Protein AF-H0A1J0-F1 (afdb_monomer)

Solvent-accessible surface area (backbone atoms only — not comparable to full-atom values): 6373 Å² total; per-residue (Å²): 141,90,77,74,78,79,53,54,68,59,56,54,55,57,58,57,56,64,79,66,62,76,67,71,73,76,74,72,81,79,72,76,74,50,74,65,53,51,51,25,51,55,51,12,68,67,31,68,70,28,50,56,41,61,73,68,54,47,86,92,36,68,70,50,40,52,52,39,52,50,52,32,53,53,45,28,52,50,42,25,49,52,43,37,51,76,72,69,49,85,77,77,87,77,81,83,78,85,76,84,90,127

Structure (mmCIF, N/CA/C/O backbone):
data_AF-H0A1J0-F1
#
_entry.id   AF-H0A1J0-F1
#
loop_
_atom_site.group_PDB
_atom_site.id
_atom_site.type_symbol
_atom_site.label_atom_id
_atom_site.label_alt_id
_atom_site.label_comp_id
_atom_site.label_asym_id
_atom_site.label_entity_id
_atom_site.label_seq_id
_atom_site.pdbx_PDB_ins_code
_atom_site.Cartn_x
_atom_site.Cartn_y
_atom_site.Cartn_z
_atom_site.occupancy
_atom_site.B_iso_or_equiv
_atom_site.auth_seq_id
_atom_site.auth_comp_id
_atom_site.auth_asym_id
_atom_site.auth_atom_id
_atom_site.pdbx_PDB_model_num
ATOM 1 N N . MET A 1 1 ? -12.783 62.171 -23.093 1.00 50.81 1 MET A N 1
ATOM 2 C CA . MET A 1 1 ? -13.044 60.721 -23.258 1.00 50.81 1 MET A CA 1
ATOM 3 C C . MET A 1 1 ? -11.755 60.080 -23.757 1.00 50.81 1 MET A C 1
ATOM 5 O O . MET A 1 1 ? -11.397 60.480 -24.847 1.00 50.81 1 MET A O 1
ATOM 9 N N . THR A 1 2 ? -11.052 59.228 -22.977 1.00 54.34 2 THR A N 1
ATOM 10 C CA . THR A 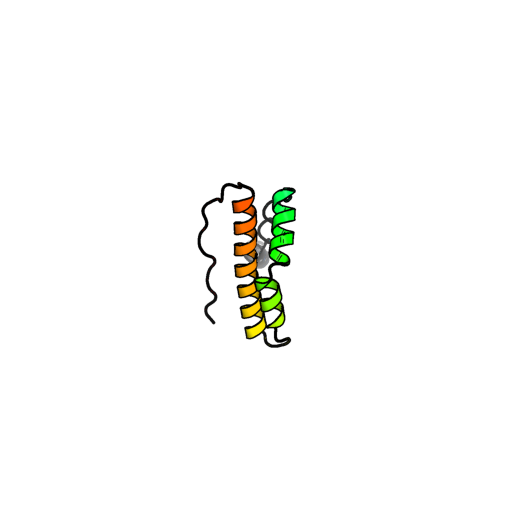1 2 ? -9.977 58.260 -23.404 1.00 54.34 2 THR A CA 1
ATOM 11 C C . THR A 1 2 ? -8.981 57.890 -22.272 1.00 54.34 2 THR A C 1
ATOM 13 O O . THR A 1 2 ? -7.768 57.967 -22.441 1.00 54.34 2 THR A O 1
ATOM 16 N N . ARG A 1 3 ? -9.439 57.481 -21.075 1.00 57.03 3 ARG A N 1
ATOM 17 C CA . ARG A 1 3 ? -8.525 56.924 -20.038 1.00 57.03 3 ARG A CA 1
ATOM 18 C C . ARG A 1 3 ? -8.912 55.549 -19.482 1.00 57.03 3 ARG A C 1
ATOM 20 O O . ARG A 1 3 ? -8.133 54.979 -18.730 1.00 57.03 3 ARG A O 1
ATOM 27 N N . LEU A 1 4 ? -10.058 54.986 -19.877 1.00 57.69 4 LEU A N 1
ATOM 28 C CA . LEU A 1 4 ? -10.499 53.667 -19.396 1.00 57.69 4 LEU A CA 1
ATOM 29 C C . LEU A 1 4 ? -9.931 52.479 -20.191 1.00 57.69 4 LEU A C 1
ATOM 31 O O . LEU A 1 4 ? -9.964 51.353 -19.712 1.00 57.69 4 LEU A O 1
ATOM 35 N N . THR A 1 5 ? -9.362 52.701 -21.375 1.00 58.50 5 THR A N 1
ATOM 36 C CA . THR A 1 5 ? -8.875 51.624 -22.256 1.00 58.50 5 THR A CA 1
ATOM 37 C C . THR A 1 5 ? -7.535 51.016 -21.835 1.00 58.50 5 THR A C 1
ATOM 39 O O . THR A 1 5 ? -7.157 49.974 -22.358 1.00 58.50 5 THR A O 1
ATOM 42 N N . ARG A 1 6 ? -6.811 51.619 -20.881 1.00 59.66 6 ARG A N 1
ATOM 43 C CA . ARG A 1 6 ? -5.463 51.162 -20.491 1.00 59.66 6 ARG A CA 1
ATOM 44 C C . ARG A 1 6 ? -5.435 50.004 -19.489 1.00 59.66 6 ARG A C 1
ATOM 46 O O . ARG A 1 6 ? -4.396 49.370 -19.358 1.00 59.66 6 ARG A O 1
ATOM 53 N N . TYR A 1 7 ? -6.549 49.713 -18.817 1.00 59.16 7 TYR A N 1
ATOM 54 C CA . TYR A 1 7 ? -6.614 48.673 -17.775 1.00 59.16 7 TYR A CA 1
ATOM 55 C C . TYR A 1 7 ? -7.333 47.393 -18.218 1.00 59.16 7 TYR A C 1
ATOM 57 O O . TYR A 1 7 ? -7.283 46.386 -17.515 1.00 59.16 7 TYR A O 1
ATOM 65 N N . LEU A 1 8 ? -7.939 47.403 -19.410 1.00 63.69 8 LEU A N 1
ATOM 66 C CA . LEU A 1 8 ? -8.594 46.240 -20.006 1.00 63.69 8 LEU A CA 1
ATOM 67 C C . LEU A 1 8 ? -7.689 44.991 -20.117 1.00 63.69 8 LEU A C 1
ATOM 69 O O . LEU A 1 8 ? -8.154 43.910 -19.756 1.00 63.69 8 LEU A O 1
ATOM 73 N N . PRO A 1 9 ? -6.408 45.083 -20.547 1.00 65.56 9 PRO A N 1
ATOM 74 C CA . PRO A 1 9 ? -5.583 43.881 -20.687 1.00 65.56 9 PRO A CA 1
ATOM 75 C C . PRO A 1 9 ? -5.212 43.265 -19.330 1.00 65.56 9 PRO A C 1
ATOM 77 O O . PRO A 1 9 ? -5.114 42.047 -19.210 1.00 65.56 9 PRO A O 1
ATOM 80 N N . LEU A 1 10 ? -5.067 44.092 -18.288 1.00 63.12 10 LEU A N 1
ATOM 81 C CA . LEU A 1 10 ? -4.728 43.638 -16.936 1.00 63.12 10 LEU A CA 1
ATOM 82 C C . LEU A 1 10 ? -5.910 42.931 -16.258 1.00 63.12 10 LEU A C 1
ATOM 84 O O . LEU A 1 10 ? -5.721 41.921 -15.585 1.00 63.12 10 LEU A O 1
ATOM 88 N N . ALA A 1 11 ? -7.132 43.417 -16.493 1.00 65.38 11 ALA A N 1
ATOM 89 C CA . ALA A 1 11 ? -8.351 42.752 -16.040 1.00 65.38 11 ALA A CA 1
ATOM 90 C C . ALA A 1 11 ? -8.538 41.382 -16.716 1.00 65.38 11 ALA A C 1
ATOM 92 O O . ALA A 1 11 ? -8.938 40.421 -16.064 1.00 65.38 11 ALA A O 1
ATOM 93 N N . MET A 1 12 ? -8.186 41.264 -18.000 1.00 67.38 12 MET A N 1
ATOM 94 C CA . MET A 1 12 ? -8.295 40.003 -18.735 1.00 67.38 12 MET A CA 1
ATOM 95 C C . MET A 1 12 ? -7.292 38.956 -18.217 1.00 67.38 12 MET A C 1
ATOM 97 O O . MET A 1 12 ? -7.678 37.820 -17.954 1.00 67.38 12 MET A O 1
ATOM 101 N N . LEU A 1 13 ? -6.042 39.345 -17.943 1.00 64.38 13 LEU A N 1
ATOM 102 C CA . LEU A 1 13 ? -5.028 38.463 -17.339 1.00 64.38 13 LEU A CA 1
ATOM 103 C C . LEU A 1 13 ? -5.430 37.942 -15.947 1.00 64.38 13 LEU A C 1
ATOM 105 O O . LEU A 1 13 ? -5.188 36.776 -15.639 1.00 64.38 13 LEU A O 1
ATOM 109 N N . ALA A 1 14 ? -6.097 38.764 -15.130 1.00 64.38 14 ALA A N 1
ATOM 110 C CA . ALA A 1 14 ? -6.582 38.346 -13.813 1.00 64.38 14 ALA A CA 1
ATOM 111 C C . ALA A 1 14 ? -7.677 37.264 -13.899 1.00 64.38 14 ALA A C 1
ATOM 113 O O . ALA A 1 14 ? -7.733 36.378 -13.048 1.00 64.38 14 ALA A O 1
ATOM 114 N N . THR A 1 15 ? -8.511 37.286 -14.946 1.00 66.00 15 THR A N 1
ATOM 115 C CA . THR A 1 15 ? -9.549 36.258 -15.145 1.00 66.00 15 THR A CA 1
ATOM 116 C C . THR A 1 15 ? -8.993 34.905 -15.599 1.00 66.00 15 THR A C 1
ATOM 118 O O . THR A 1 15 ? -9.543 33.875 -15.215 1.00 66.00 15 THR A O 1
ATOM 121 N N . LEU A 1 16 ? -7.868 34.867 -16.330 1.00 62.38 16 LEU A N 1
ATOM 122 C CA . LEU A 1 16 ? -7.228 33.597 -16.710 1.00 62.38 16 LEU A CA 1
ATOM 123 C C . LEU A 1 16 ? -6.533 32.902 -15.526 1.00 62.38 16 LEU A C 1
ATOM 125 O O . LEU A 1 16 ? -6.480 31.674 -15.489 1.00 62.38 16 LEU A O 1
ATOM 129 N N . ALA A 1 17 ? -6.048 33.658 -14.536 1.00 60.59 17 ALA A N 1
ATOM 130 C CA . ALA A 1 17 ? -5.426 33.088 -13.338 1.00 60.59 17 ALA A CA 1
ATOM 131 C C . ALA A 1 17 ? -6.417 32.304 -12.452 1.00 60.59 17 ALA A C 1
ATOM 133 O O . ALA A 1 17 ? -6.004 31.408 -11.717 1.00 60.59 17 ALA A O 1
ATOM 134 N N . ALA A 1 18 ? -7.721 32.587 -12.545 1.00 60.44 18 ALA A N 1
ATOM 135 C CA . ALA A 1 18 ? -8.743 31.900 -11.756 1.00 60.44 18 ALA A CA 1
ATOM 136 C C . ALA A 1 18 ? -9.023 30.464 -12.243 1.00 60.44 18 ALA A C 1
ATOM 138 O O . ALA A 1 18 ? -9.278 29.585 -11.426 1.00 60.44 18 ALA A O 1
ATOM 139 N N . CYS A 1 19 ? -8.913 30.192 -13.549 1.00 62.53 19 CYS A N 1
ATOM 140 C CA . CYS A 1 19 ? -9.130 28.847 -14.102 1.00 62.53 19 CYS A CA 1
ATOM 141 C C . CYS A 1 19 ? -7.886 27.944 -14.031 1.00 62.53 19 CYS A C 1
ATOM 143 O O . CYS A 1 19 ? -7.997 26.736 -14.215 1.00 62.53 19 CYS A O 1
ATOM 145 N N . GLY A 1 20 ? -6.708 28.519 -13.767 1.00 54.06 20 GLY A N 1
ATOM 146 C CA . GLY A 1 20 ? -5.456 27.785 -13.549 1.00 54.06 20 GLY A CA 1
ATOM 147 C C . GLY A 1 20 ? -5.197 27.425 -12.086 1.00 54.06 20 GLY A C 1
ATOM 148 O O . GLY A 1 20 ? -4.183 26.799 -11.787 1.00 54.06 20 GLY A O 1
ATOM 149 N N . SER A 1 21 ? -6.091 27.815 -11.167 1.00 53.91 21 SER A N 1
ATOM 150 C CA . SER A 1 21 ? -6.024 27.408 -9.767 1.00 53.91 21 SER A CA 1
ATOM 151 C C . SER A 1 21 ? -6.381 25.926 -9.656 1.00 53.91 21 SER A C 1
ATOM 153 O O . SER A 1 21 ? -7.491 25.537 -9.301 1.00 53.91 21 SER A O 1
ATOM 155 N N . SER A 1 22 ? -5.400 25.075 -9.946 1.00 60.31 22 SER A N 1
ATOM 156 C CA . SER A 1 22 ? -5.338 23.707 -9.455 1.00 60.31 22 SER A CA 1
ATOM 157 C C . SER A 1 22 ? -5.074 23.764 -7.951 1.00 60.31 22 SER A C 1
ATOM 159 O O . SER A 1 22 ? -4.009 23.362 -7.484 1.00 60.31 22 SER A O 1
ATOM 161 N N . ASN A 1 23 ? -6.000 24.335 -7.178 1.00 59.84 23 ASN A N 1
ATOM 162 C CA . ASN A 1 23 ? -5.998 24.083 -5.749 1.00 59.84 23 ASN A CA 1
ATOM 163 C C . ASN A 1 23 ? -6.107 22.563 -5.614 1.00 59.84 23 ASN A C 1
ATOM 165 O O . ASN A 1 23 ? -7.099 22.000 -6.094 1.00 59.84 23 ASN A O 1
ATOM 169 N N . PRO A 1 24 ? -5.092 21.876 -5.055 1.00 59.28 24 PRO A N 1
ATOM 170 C CA . PRO A 1 24 ? -5.237 20.463 -4.772 1.00 59.28 24 PRO A CA 1
ATOM 171 C C . PRO A 1 24 ? -6.509 20.333 -3.943 1.00 59.28 24 PRO A C 1
ATOM 173 O O . PRO A 1 24 ? -6.709 21.108 -3.001 1.00 59.28 24 PRO A O 1
ATOM 176 N N . ALA A 1 25 ? -7.403 19.429 -4.356 1.00 63.59 25 ALA A N 1
ATOM 177 C CA . ALA A 1 25 ? -8.611 19.151 -3.594 1.00 63.59 25 ALA A CA 1
ATOM 178 C C . ALA A 1 25 ? -8.204 19.026 -2.118 1.00 63.59 25 ALA A C 1
ATOM 180 O O . ALA A 1 25 ? -7.196 18.354 -1.855 1.00 63.59 25 ALA A O 1
ATOM 181 N N . PRO A 1 26 ? -8.891 19.714 -1.182 1.00 57.47 26 PRO A N 1
ATOM 182 C CA . PRO A 1 26 ? -8.538 19.644 0.227 1.00 57.47 26 PRO A CA 1
ATOM 183 C C . PRO A 1 26 ? -8.381 18.172 0.580 1.00 57.47 26 PRO A C 1
ATOM 185 O O . PRO A 1 26 ? -9.279 17.376 0.286 1.00 57.47 26 PRO A O 1
ATOM 188 N N . ALA A 1 27 ? -7.192 17.816 1.081 1.00 62.84 27 ALA A N 1
ATOM 189 C CA . ALA A 1 27 ? -6.861 16.435 1.385 1.00 62.84 27 ALA A CA 1
ATOM 190 C C . ALA A 1 27 ? -8.036 15.866 2.190 1.00 62.84 27 ALA A C 1
ATOM 192 O O . ALA A 1 27 ? -8.434 16.505 3.171 1.00 62.84 27 ALA A O 1
ATOM 193 N N . PRO A 1 28 ? -8.659 14.757 1.745 1.00 63.31 28 PRO A N 1
ATOM 194 C CA . PRO A 1 28 ? -9.813 14.214 2.441 1.00 63.31 28 PRO A CA 1
ATOM 195 C C . PRO A 1 28 ? -9.416 14.062 3.902 1.00 63.31 28 PRO A C 1
ATOM 197 O O . PRO A 1 28 ? -8.339 13.526 4.160 1.00 63.31 28 PRO A O 1
ATOM 200 N N . ASN A 1 29 ? -10.227 14.613 4.817 1.00 56.16 29 ASN A N 1
ATOM 201 C CA . ASN A 1 29 ? -9.973 14.582 6.256 1.00 56.16 29 ASN A CA 1
ATOM 202 C C . ASN A 1 29 ? -9.466 13.184 6.620 1.00 56.16 29 ASN A C 1
ATOM 204 O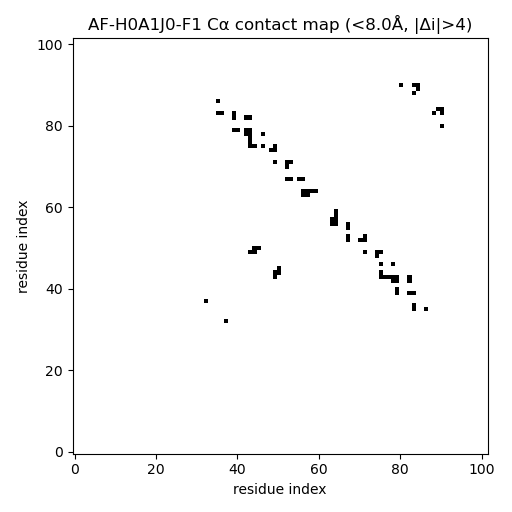 O . ASN A 1 29 ? -10.230 12.218 6.564 1.00 56.16 29 ASN A O 1
ATOM 208 N N . LEU A 1 30 ? -8.163 13.073 6.889 1.00 63.47 30 LEU A N 1
ATOM 209 C CA . LEU A 1 30 ? -7.511 11.810 7.197 1.00 63.47 30 LEU A CA 1
ATOM 210 C C . LEU A 1 30 ? -7.985 11.430 8.592 1.00 63.47 30 LEU A C 1
ATOM 212 O O . LEU A 1 30 ? -7.382 11.814 9.591 1.00 63.47 30 LEU A O 1
ATOM 216 N N . VAL A 1 31 ? -9.125 10.745 8.655 1.00 75.75 31 VAL A N 1
ATOM 217 C CA . VAL A 1 31 ? -9.589 10.112 9.882 1.00 75.75 31 VAL A CA 1
ATOM 218 C C . VAL A 1 31 ? -8.465 9.172 10.317 1.00 75.75 31 VAL A C 1
ATOM 220 O O . VAL A 1 31 ? -8.069 8.319 9.516 1.00 75.75 31 VAL A O 1
ATOM 223 N N . PRO A 1 32 ? -7.907 9.344 11.528 1.00 80.44 32 PRO A N 1
ATOM 224 C CA . PRO A 1 32 ? -6.861 8.464 12.014 1.00 80.44 32 PRO A CA 1
ATOM 225 C C . PRO A 1 32 ? -7.339 7.017 11.999 1.00 80.44 32 PRO A C 1
ATOM 227 O O . PRO A 1 32 ? -8.491 6.730 12.338 1.00 80.44 32 PRO A O 1
ATOM 230 N N . ASP A 1 33 ? -6.444 6.110 11.625 1.00 85.62 33 ASP A N 1
ATOM 231 C CA . ASP A 1 33 ? -6.755 4.690 11.643 1.00 85.62 33 ASP A CA 1
ATOM 232 C C . ASP A 1 33 ? -7.101 4.229 13.061 1.00 85.62 33 ASP A C 1
ATOM 234 O O . ASP A 1 33 ? -6.412 4.536 14.036 1.00 85.62 33 ASP A O 1
ATOM 238 N N . THR A 1 34 ? -8.143 3.410 13.175 1.00 91.19 34 THR A N 1
ATOM 239 C CA . THR A 1 34 ? -8.391 2.645 14.402 1.00 91.19 34 THR A CA 1
ATOM 240 C C . THR A 1 34 ? -7.239 1.652 14.652 1.00 91.19 34 THR A C 1
ATOM 242 O O . THR A 1 34 ? -6.537 1.263 13.708 1.00 91.19 34 THR A O 1
ATOM 245 N N . PRO A 1 35 ? -7.044 1.157 15.890 1.00 93.81 35 PRO A N 1
ATOM 246 C CA . PRO A 1 35 ? -6.020 0.146 16.172 1.00 93.81 35 PRO A CA 1
ATOM 247 C C . PRO A 1 35 ? -6.144 -1.108 15.292 1.00 93.81 35 PRO A C 1
ATOM 249 O O . PRO A 1 35 ? -5.142 -1.615 14.792 1.00 93.81 35 PRO A O 1
ATOM 252 N N . MET A 1 36 ? -7.376 -1.558 15.027 1.00 92.62 36 MET A N 1
ATOM 253 C CA . MET A 1 36 ? -7.652 -2.684 14.127 1.00 92.62 36 MET A CA 1
ATOM 254 C C . MET A 1 36 ? -7.232 -2.378 12.685 1.00 92.62 36 MET A C 1
ATOM 256 O O . MET A 1 36 ? -6.591 -3.207 12.047 1.00 92.62 36 MET A O 1
ATOM 260 N N . GLN A 1 37 ? -7.544 -1.184 12.172 1.00 93.12 37 GLN A N 1
ATOM 261 C CA . GLN A 1 37 ? -7.127 -0.780 10.825 1.00 93.12 37 GLN A CA 1
ATOM 262 C C . GLN A 1 37 ? -5.603 -0.722 10.714 1.00 93.12 37 GLN A C 1
ATOM 264 O O . GLN A 1 37 ? -5.042 -1.234 9.748 1.00 93.12 37 GLN A O 1
ATOM 269 N N . THR A 1 38 ? -4.927 -0.173 11.725 1.00 95.25 38 THR A N 1
ATOM 270 C CA . THR A 1 38 ? -3.460 -0.137 11.791 1.00 95.25 38 THR A CA 1
ATOM 271 C C . THR A 1 38 ? -2.866 -1.549 11.761 1.00 95.25 38 THR A C 1
ATOM 273 O O . THR A 1 38 ? -1.961 -1.816 10.965 1.00 95.25 38 THR A O 1
ATOM 276 N N . ALA A 1 39 ? -3.402 -2.468 12.572 1.00 96.25 39 ALA A N 1
ATOM 277 C CA . ALA A 1 39 ? -2.972 -3.865 12.604 1.00 96.25 39 ALA A CA 1
ATOM 278 C C . ALA A 1 39 ? -3.196 -4.557 11.250 1.00 96.25 39 ALA A C 1
ATOM 280 O O . ALA A 1 39 ? -2.256 -5.116 10.688 1.00 96.25 39 ALA A O 1
ATOM 281 N N . CYS A 1 40 ? -4.392 -4.429 10.667 1.00 96.44 40 CYS A N 1
ATOM 282 C CA . CYS A 1 40 ? -4.708 -5.028 9.371 1.00 96.44 40 CYS A CA 1
ATOM 283 C C . CYS A 1 40 ? -3.905 -4.430 8.211 1.00 96.44 40 CYS A C 1
ATOM 285 O O . CYS A 1 40 ? -3.574 -5.146 7.270 1.00 96.44 40 CYS A O 1
ATOM 287 N N . ARG A 1 41 ? -3.545 -3.140 8.253 1.00 95.69 41 ARG A N 1
ATOM 288 C CA . ARG A 1 41 ? -2.613 -2.557 7.273 1.00 95.69 41 ARG A CA 1
ATOM 289 C C . ARG A 1 41 ? -1.209 -3.123 7.429 1.00 95.69 41 ARG A C 1
ATOM 291 O O . ARG A 1 41 ? -0.527 -3.331 6.432 1.00 95.69 41 ARG A O 1
ATOM 298 N N . SER A 1 42 ? -0.763 -3.339 8.666 1.00 97.62 42 SER A N 1
ATOM 299 C CA . SER A 1 42 ? 0.525 -3.979 8.923 1.00 97.62 42 SER A CA 1
ATOM 300 C C . SER A 1 42 ? 0.540 -5.408 8.397 1.00 97.62 42 SER A C 1
ATOM 302 O O . SER A 1 42 ? 1.482 -5.778 7.708 1.00 97.62 42 SER A O 1
ATOM 304 N N . GLU A 1 43 ? -0.510 -6.185 8.655 1.00 97.69 43 GLU A N 1
ATOM 305 C CA . GLU A 1 43 ? -0.640 -7.545 8.133 1.00 97.69 43 GLU A CA 1
ATOM 306 C C . GLU A 1 43 ? -0.643 -7.562 6.599 1.00 97.69 43 GLU A C 1
ATOM 308 O O . GLU A 1 43 ? 0.165 -8.261 6.000 1.00 97.69 43 GLU A O 1
ATOM 313 N N . ALA A 1 44 ? -1.458 -6.715 5.963 1.00 98.00 44 ALA A N 1
ATOM 314 C CA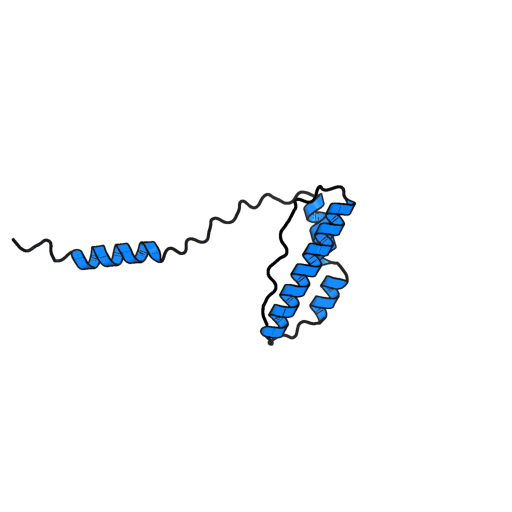 . ALA A 1 44 ? -1.560 -6.649 4.507 1.00 98.00 44 ALA A CA 1
ATOM 315 C C . ALA A 1 44 ? -0.229 -6.324 3.809 1.00 98.00 44 ALA A C 1
ATOM 317 O O . ALA A 1 44 ? 0.081 -6.919 2.783 1.00 98.00 44 ALA A O 1
ATOM 318 N N . ARG A 1 45 ? 0.585 -5.417 4.369 1.00 97.19 45 ARG A N 1
ATOM 319 C CA . ARG A 1 45 ? 1.916 -5.088 3.820 1.00 97.19 45 ARG A CA 1
ATOM 320 C C . ARG A 1 45 ? 2.919 -6.238 3.922 1.00 97.19 45 ARG A C 1
ATOM 322 O O . ARG A 1 45 ? 3.900 -6.248 3.188 1.00 97.19 45 ARG A O 1
ATOM 329 N N . ASN A 1 46 ? 2.701 -7.160 4.857 1.00 97.75 46 ASN A N 1
ATOM 330 C CA . ASN A 1 46 ? 3.550 -8.329 5.073 1.00 97.75 46 ASN A CA 1
ATOM 331 C C . ASN A 1 46 ? 2.949 -9.604 4.459 1.00 97.75 46 ASN A C 1
ATOM 333 O O . ASN A 1 46 ? 3.465 -10.695 4.698 1.00 97.75 46 ASN A O 1
ATOM 337 N N . ASP A 1 47 ? 1.867 -9.485 3.683 1.00 98.31 47 ASP A N 1
ATOM 338 C CA . ASP A 1 47 ? 1.259 -10.622 3.005 1.00 98.31 47 ASP A CA 1
ATOM 339 C C . ASP A 1 47 ? 2.254 -11.244 1.998 1.00 98.31 47 ASP A C 1
ATOM 341 O O . ASP A 1 47 ? 2.904 -10.508 1.244 1.00 98.31 47 ASP A O 1
ATOM 345 N N . PRO A 1 48 ? 2.395 -12.584 1.949 1.00 98.06 48 PRO A N 1
ATOM 346 C CA . PRO A 1 48 ? 3.330 -13.233 1.034 1.00 98.06 48 PRO A CA 1
ATOM 347 C C . PRO A 1 48 ? 3.112 -12.878 -0.445 1.00 98.06 48 PRO A C 1
ATOM 349 O O . PRO A 1 48 ? 4.086 -12.782 -1.189 1.00 98.06 48 PRO A O 1
ATOM 352 N N . GLU A 1 49 ? 1.867 -12.666 -0.890 1.00 97.31 49 GLU A N 1
ATOM 353 C CA . GLU A 1 49 ? 1.540 -12.252 -2.264 1.00 97.31 49 GLU A CA 1
ATOM 354 C C . GLU A 1 49 ? 2.146 -10.871 -2.562 1.00 97.31 49 GLU A C 1
ATOM 356 O O . GLU A 1 49 ? 2.815 -10.686 -3.580 1.00 97.31 49 GLU A O 1
ATOM 361 N N . VAL A 1 50 ? 1.998 -9.928 -1.629 1.00 97.69 50 VAL A N 1
ATOM 362 C CA . VAL A 1 50 ? 2.533 -8.561 -1.726 1.00 97.69 50 VAL A CA 1
ATOM 363 C C . VAL A 1 50 ? 4.060 -8.561 -1.775 1.00 97.69 50 VAL A C 1
ATOM 365 O O . VAL A 1 50 ? 4.656 -7.919 -2.645 1.00 97.69 50 VAL A O 1
ATOM 368 N N . VAL A 1 51 ? 4.701 -9.318 -0.881 1.00 97.62 51 VAL A N 1
ATOM 369 C CA . VAL A 1 51 ? 6.166 -9.437 -0.833 1.00 97.62 51 VAL A CA 1
ATOM 370 C C . VAL A 1 51 ? 6.704 -10.048 -2.132 1.00 97.62 51 VAL A C 1
ATOM 372 O O . VAL A 1 51 ? 7.638 -9.512 -2.733 1.00 97.62 51 VAL A O 1
ATOM 375 N N . ASN A 1 52 ? 6.067 -11.113 -2.627 1.00 97.94 52 ASN A N 1
ATOM 376 C CA . ASN A 1 52 ? 6.456 -11.776 -3.872 1.00 97.94 52 ASN A CA 1
ATOM 377 C C . ASN A 1 52 ? 6.312 -10.869 -5.100 1.00 97.94 52 ASN A C 1
ATOM 379 O O . ASN A 1 52 ? 7.166 -10.903 -5.986 1.00 97.94 52 ASN A O 1
ATOM 383 N N . LEU A 1 53 ? 5.270 -10.036 -5.160 1.00 97.00 53 LEU A N 1
ATOM 384 C CA . LEU A 1 53 ? 5.114 -9.035 -6.219 1.00 97.00 53 LEU A CA 1
ATOM 385 C C . LEU A 1 53 ? 6.216 -7.973 -6.156 1.00 97.00 53 LEU A C 1
ATOM 387 O O . LEU A 1 53 ? 6.757 -7.586 -7.193 1.00 97.00 53 LEU A O 1
ATOM 391 N N . GLY A 1 54 ? 6.615 -7.556 -4.951 1.00 94.25 54 GLY A N 1
ATOM 392 C CA . GLY A 1 54 ? 7.740 -6.642 -4.745 1.00 94.25 54 GLY A CA 1
ATOM 393 C C . GLY A 1 54 ? 9.043 -7.136 -5.380 1.00 94.25 54 GLY A C 1
ATOM 394 O O . GLY A 1 54 ? 9.775 -6.343 -5.975 1.00 94.25 54 GLY A O 1
ATOM 395 N N . HIS A 1 55 ? 9.298 -8.447 -5.339 1.00 97.00 55 HIS A N 1
ATOM 396 C CA . HIS A 1 55 ? 10.472 -9.067 -5.962 1.00 97.00 55 HIS A CA 1
ATOM 397 C C . HIS A 1 55 ? 10.458 -9.053 -7.500 1.00 97.00 55 HIS A C 1
ATOM 399 O O . HIS A 1 55 ? 11.504 -9.240 -8.114 1.00 97.00 55 HIS A O 1
ATOM 405 N N . GLN A 1 56 ? 9.311 -8.800 -8.139 1.00 96.12 56 GLN A N 1
ATOM 406 C CA . GLN A 1 56 ? 9.192 -8.732 -9.603 1.00 96.12 56 GLN A CA 1
ATOM 407 C C . GLN A 1 56 ? 9.509 -7.346 -10.179 1.00 96.12 56 GLN A C 1
ATOM 409 O O . GLN A 1 56 ? 9.448 -7.155 -11.401 1.00 96.12 56 GLN A O 1
ATOM 414 N N . ARG A 1 57 ? 9.804 -6.362 -9.318 1.00 95.38 57 ARG A N 1
ATOM 415 C CA . ARG A 1 57 ? 10.104 -4.997 -9.745 1.00 95.38 57 ARG A CA 1
ATOM 416 C C . ARG A 1 57 ? 11.430 -4.954 -10.506 1.00 95.38 57 ARG A C 1
ATOM 418 O O . ARG A 1 57 ? 12.485 -5.268 -9.963 1.00 95.38 57 ARG A O 1
ATOM 425 N N . LEU A 1 58 ? 11.368 -4.482 -11.746 1.00 94.25 58 LEU A N 1
ATOM 426 C CA . LEU A 1 58 ? 12.516 -4.210 -12.601 1.00 94.25 58 LEU A CA 1
ATOM 427 C C . LEU A 1 58 ? 12.785 -2.704 -12.622 1.00 94.25 58 LEU A C 1
ATOM 429 O O . LEU A 1 58 ? 12.066 -1.948 -13.275 1.00 94.25 58 LEU A O 1
ATOM 433 N N . LEU A 1 59 ? 13.831 -2.284 -11.911 1.00 91.62 59 LEU A N 1
ATOM 434 C CA . LEU A 1 59 ? 14.207 -0.874 -11.813 1.00 91.62 59 LEU A CA 1
ATOM 435 C C . LEU A 1 59 ? 14.547 -0.286 -13.187 1.00 91.62 59 LEU A C 1
ATOM 437 O O . LEU A 1 59 ? 15.281 -0.891 -13.969 1.00 91.62 59 LEU A O 1
ATOM 441 N N . GLY A 1 60 ? 14.022 0.907 -13.463 1.00 92.81 60 GLY A N 1
ATOM 442 C CA . GLY A 1 60 ? 14.253 1.626 -14.718 1.00 92.81 60 GLY A CA 1
ATOM 443 C C . GLY A 1 60 ? 13.303 1.228 -15.851 1.00 92.81 60 GLY A C 1
ATOM 444 O O . GLY A 1 60 ? 13.334 1.842 -16.916 1.00 92.81 60 GLY A O 1
ATOM 445 N N . SER A 1 61 ? 12.419 0.249 -15.630 1.00 95.19 61 SER A N 1
ATOM 446 C CA . SER A 1 61 ? 11.330 -0.081 -16.548 1.00 95.19 61 SER A CA 1
ATOM 447 C C . SER A 1 61 ? 10.018 0.498 -16.029 1.00 95.19 61 SER A C 1
ATOM 449 O O . SER A 1 61 ? 9.311 -0.131 -15.246 1.00 95.19 61 SER A O 1
ATOM 451 N N . TRP A 1 62 ? 9.654 1.689 -16.510 1.00 92.88 62 TRP A N 1
ATOM 452 C CA . TRP A 1 62 ? 8.426 2.383 -16.097 1.00 92.88 62 TRP A CA 1
ATOM 453 C C . TRP A 1 62 ? 7.163 1.516 -16.250 1.00 92.88 62 TRP A C 1
ATOM 455 O O . TRP A 1 62 ? 6.299 1.503 -15.374 1.00 92.88 62 TRP A O 1
ATOM 465 N N . ALA A 1 63 ? 7.062 0.748 -17.340 1.00 92.00 63 ALA A N 1
ATOM 466 C CA . ALA A 1 63 ? 5.923 -0.138 -17.581 1.00 92.00 63 ALA A CA 1
ATOM 467 C C . ALA A 1 63 ? 5.859 -1.290 -16.562 1.00 92.00 63 ALA A C 1
ATOM 469 O O . ALA A 1 63 ? 4.794 -1.569 -16.011 1.00 92.00 63 ALA A O 1
ATOM 470 N N . ASN A 1 64 ? 6.997 -1.932 -16.267 1.00 95.38 64 ASN A N 1
ATOM 471 C CA . ASN A 1 64 ? 7.052 -2.968 -15.237 1.00 95.38 64 ASN A CA 1
ATOM 472 C C . ASN A 1 64 ? 6.740 -2.382 -13.856 1.00 95.38 64 ASN A C 1
ATOM 474 O O . ASN A 1 64 ? 5.929 -2.954 -13.134 1.00 95.38 64 ASN A O 1
ATOM 478 N N . GLU A 1 65 ? 7.326 -1.234 -13.514 1.00 95.06 65 GLU A N 1
ATOM 479 C CA . GLU A 1 65 ? 7.111 -0.583 -12.225 1.00 95.06 65 GLU A CA 1
ATOM 480 C C . GLU A 1 65 ? 5.634 -0.250 -12.005 1.00 95.06 65 GLU A C 1
ATOM 482 O O . GLU A 1 65 ? 5.097 -0.565 -10.945 1.00 95.06 65 GLU A O 1
ATOM 487 N N . ASN A 1 66 ? 4.942 0.311 -13.001 1.00 93.31 66 ASN A N 1
ATOM 488 C CA . ASN A 1 66 ? 3.512 0.603 -12.880 1.00 93.31 66 ASN A CA 1
ATOM 489 C C . ASN A 1 66 ? 2.651 -0.648 -12.764 1.00 93.31 66 ASN A C 1
ATOM 491 O O . ASN A 1 66 ? 1.750 -0.678 -11.924 1.00 93.31 66 ASN A O 1
ATOM 495 N N . ARG A 1 67 ? 2.943 -1.682 -13.560 1.00 94.62 67 ARG A N 1
ATOM 496 C CA . ARG A 1 67 ? 2.255 -2.971 -13.461 1.00 94.62 67 ARG A CA 1
ATOM 497 C C . ARG A 1 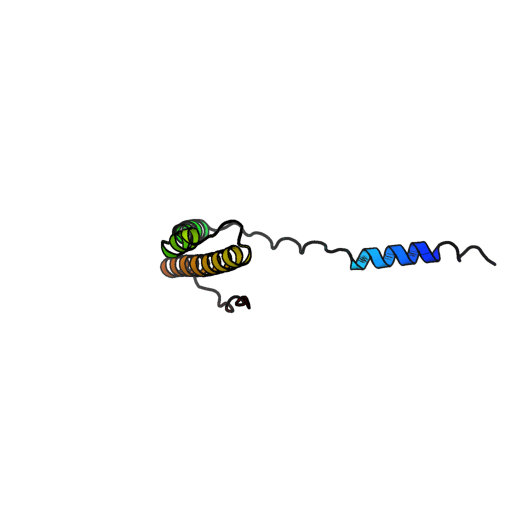67 ? 2.414 -3.562 -12.058 1.00 94.62 67 ARG A C 1
ATOM 499 O O . ARG A 1 67 ? 1.416 -3.847 -11.404 1.00 94.62 67 ARG A O 1
ATOM 506 N N . VAL A 1 68 ? 3.650 -3.673 -11.569 1.00 96.19 68 VAL A N 1
ATOM 507 C CA . VAL A 1 68 ? 3.957 -4.227 -10.240 1.00 96.19 68 VAL A CA 1
ATOM 508 C C . VAL A 1 68 ? 3.330 -3.378 -9.131 1.00 96.19 68 VAL A C 1
ATOM 510 O O . VAL A 1 68 ? 2.733 -3.920 -8.207 1.00 96.19 68 VAL A O 1
ATOM 513 N N . ASN A 1 69 ? 3.390 -2.047 -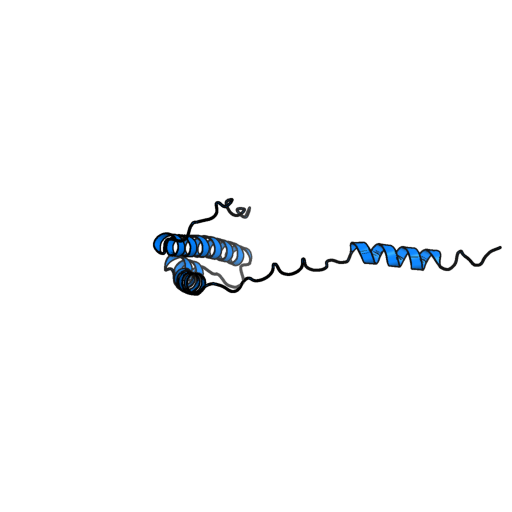9.225 1.00 94.31 69 ASN A N 1
ATOM 514 C CA . ASN A 1 69 ? 2.760 -1.150 -8.250 1.00 94.31 69 ASN A CA 1
ATOM 515 C C . ASN A 1 69 ? 1.237 -1.318 -8.201 1.00 94.31 69 ASN A C 1
ATOM 517 O O . ASN A 1 69 ? 0.646 -1.250 -7.122 1.00 94.31 69 ASN A O 1
ATOM 521 N N . TYR A 1 70 ? 0.596 -1.512 -9.354 1.00 94.38 70 TYR A N 1
ATOM 522 C CA . TYR A 1 70 ? -0.835 -1.784 -9.422 1.00 94.38 70 TYR A CA 1
ATOM 523 C C . TYR A 1 70 ? -1.175 -3.130 -8.775 1.00 94.38 70 TYR A C 1
ATOM 525 O O . TYR A 1 70 ? -2.050 -3.186 -7.912 1.00 94.38 70 TYR A O 1
ATOM 533 N N . GLU A 1 71 ? -0.453 -4.192 -9.133 1.00 95.31 71 GLU A N 1
ATOM 534 C CA . GLU A 1 71 ? -0.665 -5.535 -8.581 1.00 95.31 71 GLU A CA 1
ATOM 535 C C . GLU A 1 71 ? -0.465 -5.564 -7.060 1.00 95.31 71 GLU A C 1
ATOM 537 O O . GLU A 1 71 ? -1.312 -6.101 -6.348 1.00 95.31 71 GLU A O 1
ATOM 542 N N . ILE A 1 72 ? 0.579 -4.899 -6.548 1.00 97.00 72 ILE A N 1
ATOM 543 C CA . ILE A 1 72 ? 0.810 -4.732 -5.105 1.00 97.00 72 ILE A CA 1
ATOM 544 C C . ILE A 1 72 ? -0.395 -4.066 -4.437 1.00 97.00 72 ILE A C 1
ATOM 546 O O . ILE A 1 72 ? -0.898 -4.577 -3.441 1.00 97.00 72 ILE A O 1
ATOM 550 N N . ARG A 1 73 ? -0.915 -2.962 -4.991 1.00 95.06 73 ARG A N 1
ATOM 551 C CA . ARG A 1 73 ? -2.078 -2.264 -4.412 1.00 95.06 73 ARG A CA 1
ATOM 552 C C . ARG A 1 73 ? -3.325 -3.144 -4.369 1.00 95.06 73 ARG A C 1
ATOM 554 O O . ARG A 1 73 ? -4.089 -3.071 -3.404 1.00 95.06 73 ARG A O 1
ATOM 561 N N . VAL A 1 74 ? -3.551 -3.949 -5.407 1.00 94.69 74 VAL A N 1
ATOM 562 C CA . VAL A 1 74 ? -4.676 -4.892 -5.462 1.00 94.69 74 VAL A CA 1
ATOM 563 C C . VAL A 1 74 ? -4.514 -5.976 -4.393 1.00 94.69 74 VAL A C 1
ATOM 565 O O . VAL A 1 74 ? -5.446 -6.192 -3.612 1.00 94.69 74 VAL A O 1
ATOM 568 N N . ALA A 1 75 ? -3.335 -6.597 -4.303 1.00 96.38 75 ALA A N 1
ATOM 569 C CA . ALA A 1 75 ? -3.028 -7.631 -3.316 1.00 96.38 75 ALA A CA 1
ATOM 570 C C . ALA A 1 75 ? -3.123 -7.102 -1.872 1.00 96.38 75 ALA A C 1
ATOM 572 O O . ALA A 1 75 ? -3.827 -7.685 -1.048 1.00 96.38 75 ALA A O 1
ATOM 573 N N . GLU A 1 76 ? -2.532 -5.939 -1.582 1.00 96.75 76 GLU A N 1
ATOM 574 C CA . GLU A 1 76 ? -2.624 -5.286 -0.270 1.00 96.75 76 GLU A CA 1
ATOM 575 C C . GLU A 1 76 ? -4.078 -4.971 0.108 1.00 96.75 76 GLU A C 1
ATOM 577 O O . GLU A 1 76 ? -4.503 -5.222 1.236 1.00 96.75 76 GLU A O 1
ATOM 582 N N . THR A 1 77 ? -4.879 -4.452 -0.830 1.00 93.69 77 THR A N 1
ATOM 583 C CA . THR A 1 77 ? -6.294 -4.131 -0.571 1.00 93.69 77 THR A CA 1
ATOM 584 C C . THR A 1 77 ? -7.099 -5.387 -0.245 1.00 93.69 77 THR A C 1
ATOM 586 O O . THR A 1 77 ? -7.934 -5.369 0.664 1.00 93.69 77 THR A O 1
ATOM 589 N N . LYS A 1 78 ? -6.850 -6.484 -0.966 1.00 93.81 78 LYS A N 1
ATOM 590 C CA . LYS A 1 78 ? -7.468 -7.792 -0.724 1.00 93.81 78 LYS A CA 1
ATOM 591 C C . LYS A 1 78 ? -7.079 -8.342 0.652 1.00 93.81 78 LYS A C 1
ATOM 593 O O . LYS A 1 78 ? -7.976 -8.688 1.420 1.00 93.81 78 LYS A O 1
ATOM 598 N N . ALA A 1 79 ? -5.790 -8.358 0.991 1.00 96.75 79 ALA A N 1
ATOM 599 C CA . ALA A 1 79 ? -5.297 -8.839 2.284 1.00 96.75 79 ALA A CA 1
ATOM 600 C C . ALA A 1 79 ? -5.840 -8.000 3.455 1.00 96.75 79 ALA A C 1
ATOM 602 O O . ALA A 1 79 ? -6.330 -8.541 4.449 1.00 96.75 79 ALA A O 1
ATOM 603 N N . TYR A 1 80 ? -5.862 -6.672 3.308 1.00 95.12 80 TYR A N 1
ATOM 604 C CA . TYR A 1 80 ? -6.450 -5.764 4.293 1.00 95.12 80 TYR A CA 1
ATOM 605 C C . TYR A 1 80 ? -7.935 -6.056 4.519 1.00 95.12 80 TYR A C 1
ATOM 607 O O . TYR A 1 80 ? -8.385 -6.170 5.660 1.00 95.12 80 TYR A O 1
ATOM 615 N N . ARG A 1 81 ? -8.702 -6.201 3.431 1.00 92.81 81 ARG A N 1
ATOM 616 C CA . ARG A 1 81 ? -10.123 -6.548 3.493 1.00 92.81 81 ARG A CA 1
ATOM 617 C C . ARG A 1 81 ? -10.310 -7.878 4.221 1.00 92.81 81 ARG A C 1
ATOM 619 O O . ARG A 1 81 ? -11.090 -7.946 5.165 1.00 92.81 81 ARG A O 1
ATOM 626 N N . GLU A 1 82 ? -9.562 -8.908 3.859 1.00 94.38 82 GLU A N 1
ATOM 627 C CA . GLU A 1 82 ? -9.665 -10.214 4.509 1.00 94.38 82 GLU A CA 1
ATOM 628 C C . GLU A 1 82 ? -9.344 -10.157 6.013 1.00 94.38 82 GLU A C 1
ATOM 630 O O . GLU A 1 82 ? -10.076 -10.728 6.825 1.00 94.38 82 GLU A O 1
ATOM 635 N N . CYS A 1 83 ? -8.322 -9.398 6.421 1.00 96.06 83 CYS A N 1
ATOM 636 C CA . CYS A 1 83 ? -8.052 -9.141 7.836 1.00 96.06 83 CYS A CA 1
ATOM 637 C C . CYS A 1 83 ? -9.240 -8.464 8.533 1.00 96.06 83 CYS A C 1
ATOM 639 O O . CYS A 1 83 ? -9.711 -8.948 9.564 1.00 96.06 83 CYS A O 1
ATOM 641 N N . MET A 1 84 ? -9.781 -7.394 7.951 1.00 94.69 84 MET A N 1
ATOM 642 C CA . MET A 1 84 ? -10.934 -6.677 8.503 1.00 94.69 84 MET A CA 1
ATOM 643 C C . MET A 1 84 ? -12.163 -7.590 8.631 1.00 94.69 84 MET A C 1
ATOM 645 O O . MET A 1 84 ? -12.839 -7.573 9.659 1.00 94.69 84 MET A O 1
ATOM 649 N N . ARG A 1 85 ? -12.411 -8.444 7.627 1.00 92.25 85 ARG A N 1
AT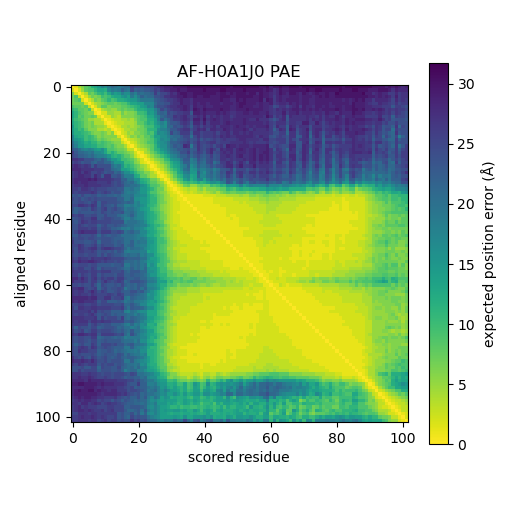OM 650 C CA . ARG A 1 85 ? -13.502 -9.43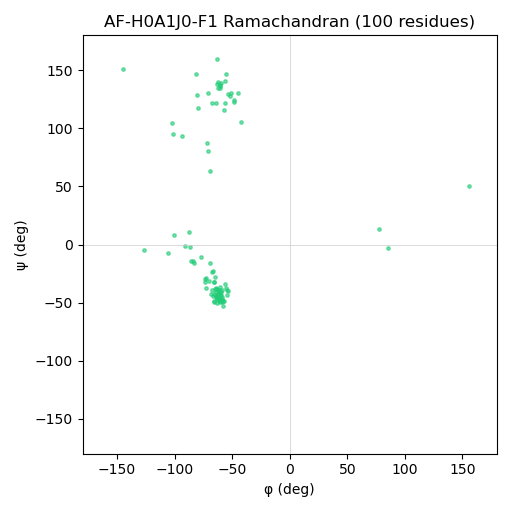1 7.623 1.00 92.25 85 ARG A CA 1
ATOM 651 C C . ARG A 1 85 ? -13.374 -10.414 8.784 1.00 92.25 85 ARG A C 1
ATOM 653 O O . ARG A 1 85 ? -14.350 -10.659 9.488 1.00 92.25 85 ARG A O 1
ATOM 660 N N . ARG A 1 86 ? -12.176 -10.970 8.992 1.00 94.75 86 ARG A N 1
ATOM 661 C CA . ARG A 1 86 ? -11.902 -11.918 10.087 1.00 94.75 86 ARG A CA 1
ATOM 662 C C . ARG A 1 86 ? -12.035 -11.273 11.467 1.00 94.75 86 ARG A C 1
ATOM 664 O O . ARG A 1 86 ? -12.413 -11.959 12.407 1.00 94.75 86 ARG A O 1
ATOM 671 N N . ASN A 1 87 ? -11.796 -9.967 11.571 1.00 93.88 87 ASN A N 1
ATOM 672 C CA . ASN A 1 87 ? -11.970 -9.193 12.803 1.00 93.88 87 ASN A CA 1
ATOM 673 C C . ASN A 1 87 ? -13.399 -8.638 12.990 1.00 93.88 87 ASN A C 1
ATOM 675 O O . ASN A 1 87 ? -13.633 -7.814 13.870 1.00 93.88 87 ASN A O 1
ATOM 679 N N . GLY A 1 88 ? -14.369 -9.082 12.181 1.00 90.44 88 GLY A N 1
ATOM 680 C CA . GLY A 1 88 ? -15.782 -8.734 12.355 1.00 90.44 88 GLY A CA 1
ATOM 681 C C . GLY A 1 88 ? -16.159 -7.331 11.877 1.00 90.44 88 GLY A C 1
ATOM 682 O O . GLY A 1 88 ? -17.249 -6.852 12.188 1.00 90.44 88 GLY A O 1
ATOM 683 N N . ALA A 1 89 ? -15.294 -6.660 11.111 1.00 87.06 89 ALA A N 1
ATOM 684 C CA . ALA A 1 89 ? -15.633 -5.370 10.535 1.00 87.06 89 ALA A CA 1
ATOM 685 C C . ALA A 1 89 ? -16.678 -5.532 9.421 1.00 87.06 89 ALA A C 1
ATOM 687 O O . ALA A 1 89 ? -16.501 -6.323 8.489 1.00 87.06 89 ALA A O 1
ATOM 688 N N . ALA A 1 90 ? -17.745 -4.733 9.479 1.00 76.62 90 ALA A N 1
ATOM 689 C CA . ALA A 1 90 ? -18.674 -4.602 8.366 1.00 76.62 90 ALA A CA 1
ATOM 690 C C . ALA A 1 90 ? -17.932 -3.990 7.169 1.00 76.62 90 ALA A C 1
ATOM 692 O O . ALA A 1 90 ? -17.373 -2.896 7.270 1.00 76.62 90 ALA A O 1
ATOM 693 N N . MET A 1 91 ? -17.908 -4.693 6.036 1.00 66.88 91 MET A N 1
ATOM 694 C CA . MET A 1 91 ? -17.352 -4.130 4.811 1.00 66.88 91 MET A CA 1
ATOM 695 C C . MET A 1 91 ? -18.379 -3.209 4.162 1.00 66.88 91 MET A C 1
ATOM 697 O O . MET A 1 91 ? -19.433 -3.697 3.747 1.00 66.88 91 MET A O 1
ATOM 701 N N . PRO A 1 92 ? -18.100 -1.903 4.020 1.00 62.59 92 PRO A N 1
ATOM 702 C CA . PRO A 1 92 ? -18.884 -1.089 3.109 1.00 62.59 92 PRO A CA 1
ATOM 703 C C . PRO A 1 92 ? -18.728 -1.661 1.693 1.00 62.59 92 PRO A C 1
ATOM 705 O O . PRO A 1 92 ? -17.625 -2.039 1.285 1.00 62.59 92 PRO A O 1
ATOM 708 N N . GLY A 1 93 ? -19.834 -1.749 0.950 1.00 68.00 93 GLY A N 1
ATOM 709 C CA . GLY A 1 93 ? -19.788 -2.092 -0.471 1.00 68.00 93 GLY A CA 1
ATOM 710 C C . GLY A 1 93 ? -18.861 -1.134 -1.227 1.00 68.00 93 GLY A C 1
ATOM 711 O O . GLY A 1 93 ? -18.747 0.040 -0.874 1.00 68.00 93 GLY A O 1
ATOM 712 N N . GLY A 1 94 ? -18.176 -1.633 -2.254 1.00 68.56 94 GLY A N 1
ATOM 713 C CA . GLY A 1 94 ? -17.237 -0.849 -3.051 1.00 68.56 94 GLY A CA 1
ATOM 714 C C . GLY A 1 94 ? -17.259 -1.276 -4.510 1.00 68.56 94 GLY A C 1
ATOM 715 O O . GLY A 1 94 ? -17.551 -2.429 -4.820 1.00 68.56 94 GLY A O 1
ATOM 716 N N . VAL A 1 95 ? -16.959 -0.336 -5.403 1.00 71.44 95 VAL A N 1
ATOM 717 C CA . VAL A 1 95 ? -16.734 -0.631 -6.821 1.00 71.44 95 VAL A CA 1
ATOM 718 C C . VAL A 1 95 ? -15.307 -1.147 -7.018 1.00 71.44 95 VAL A C 1
ATOM 720 O O . VAL A 1 95 ? -14.393 -0.756 -6.288 1.00 71.44 95 VAL A O 1
ATOM 723 N N . GLU A 1 96 ? -15.127 -2.051 -7.979 1.00 68.38 96 GLU A N 1
ATOM 724 C CA . GLU A 1 96 ? -13.808 -2.554 -8.374 1.00 68.38 96 GLU A CA 1
ATOM 725 C C . GLU A 1 96 ? -12.922 -1.391 -8.849 1.00 68.38 96 GLU A C 1
ATOM 727 O O . GLU A 1 96 ? -13.388 -0.495 -9.558 1.00 68.38 96 GLU A O 1
ATOM 732 N N . SER A 1 97 ? -11.644 -1.393 -8.460 1.00 68.75 97 SER A N 1
ATOM 733 C CA . SER A 1 97 ? -10.697 -0.370 -8.914 1.00 68.75 97 SER A CA 1
ATOM 734 C C . SER A 1 97 ? -10.531 -0.428 -10.438 1.00 68.75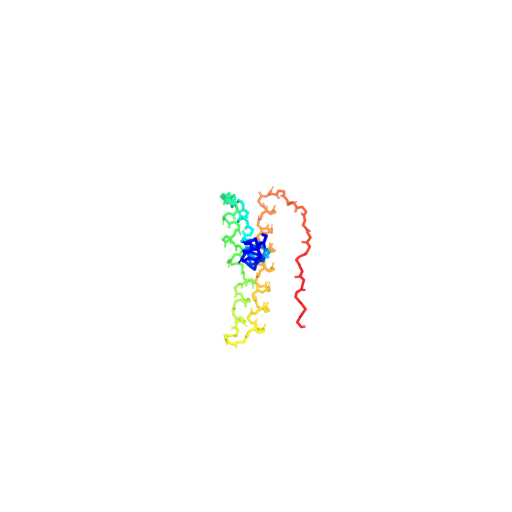 97 SER A C 1
ATOM 736 O O . SER A 1 97 ? -10.413 -1.528 -10.987 1.00 68.75 97 SER A O 1
ATOM 738 N N . PRO A 1 98 ? -10.445 0.723 -11.135 1.00 73.75 98 PRO A N 1
ATOM 739 C CA . PRO A 1 98 ? -10.173 0.749 -12.566 1.00 73.75 98 PRO A CA 1
ATOM 740 C C . PRO A 1 98 ? -8.940 -0.085 -12.903 1.00 73.75 98 PRO A C 1
ATOM 742 O O . PRO A 1 98 ? -7.892 0.051 -12.262 1.00 73.75 98 PRO A O 1
ATOM 745 N N . ARG A 1 99 ? -9.075 -0.962 -13.902 1.00 77.38 99 ARG A N 1
ATOM 746 C CA . ARG A 1 99 ? -7.932 -1.700 -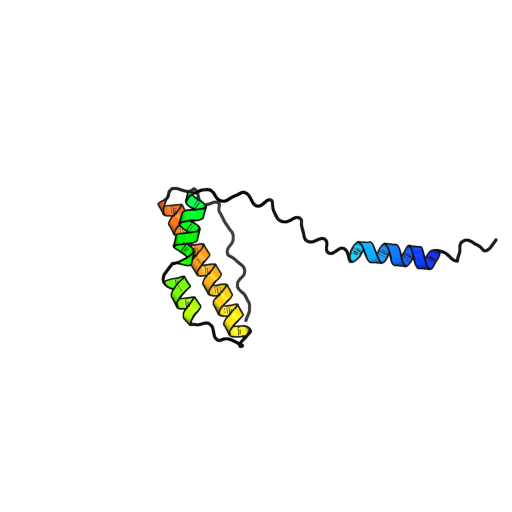14.423 1.00 77.38 99 ARG A CA 1
ATOM 747 C C . ARG A 1 99 ? -7.172 -0.803 -15.393 1.00 77.38 99 ARG A C 1
ATOM 749 O O . ARG A 1 99 ? -7.788 -0.231 -16.292 1.00 77.38 99 ARG A O 1
ATOM 756 N N . PRO A 1 100 ? -5.862 -0.658 -15.217 1.00 73.19 100 PRO A N 1
ATOM 757 C CA . PRO A 1 100 ? -5.038 0.040 -16.181 1.00 73.19 100 PRO A CA 1
ATOM 758 C C . PRO A 1 100 ? -5.050 -0.695 -17.527 1.00 73.19 100 PRO A C 1
ATOM 760 O O . PRO A 1 100 ? -5.013 -1.924 -17.582 1.00 73.19 100 PRO A O 1
ATOM 763 N N . VAL A 1 101 ? -5.143 0.085 -18.603 1.00 75.06 101 VAL A N 1
ATOM 764 C CA . VAL A 1 101 ? -5.073 -0.385 -19.989 1.00 75.06 101 VAL A CA 1
ATOM 765 C C . VAL A 1 101 ? -3.623 -0.250 -20.444 1.00 75.06 101 VAL A C 1
ATOM 767 O O . VAL A 1 101 ? -3.183 0.838 -20.808 1.00 75.06 101 VAL A O 1
ATOM 770 N N . TRP A 1 102 ? -2.851 -1.324 -20.298 1.00 62.59 102 TRP A N 1
ATOM 771 C CA . TRP A 1 102 ? -1.481 -1.402 -20.808 1.00 62.59 102 TRP A CA 1
ATOM 772 C C . TRP A 1 102 ? -1.471 -2.035 -22.193 1.00 62.59 102 TRP A C 1
ATOM 774 O O . TRP A 1 102 ? -2.162 -3.068 -22.351 1.00 62.59 102 TRP A O 1
#

pLDDT: mean 81.32, std 16.01, range [50.81, 98.31]

Mean predicted aligned error: 13.11 Å

Sequence (102 aa):
MTRLTRYLPLAMLATLAACGSSNPAPAPNLVPDTPMQTACRSEARNDPEVVNLGHQRLLGSWANENRVNYEIRVAETKAYRECMRRNGAAMPGGVESPRPVW

Secondary structure (DSSP, 8-state):
--SSTTSHHHHHHHHHHHHT-----PPP--PPPPHHHHHHHHHHHT-HHHHHHHTT--TT-HHHHHHHHHHHHHHHHHHHHHHHHHTTPPPPP-PPPPPP--

Radius of gyration: 23.86 Å; Cα contacts (8 Å, |Δi|>4): 46; chains: 1; bounding box: 34×74×40 Å

Foldseek 3Di:
DDDPVPCVVVVVVVVVVVVVPPPPDPDPPCDDDDPLLVVLLVQLCVDPQLVVLVVQDDPPPPVSNVVSVVSSVVSSVVSSVVSCVVVVHDDDDDDDDDDDDD